Protein AF-A0A924AA25-F1 (afdb_monomer_lite)

Structure (mmCIF, N/CA/C/O backbone):
data_AF-A0A924AA25-F1
#
_entry.id   AF-A0A924AA25-F1
#
loop_
_atom_site.group_PDB
_atom_site.id
_atom_site.type_symbol
_atom_site.label_atom_id
_atom_site.label_alt_id
_atom_site.label_comp_id
_atom_site.label_asym_id
_atom_site.label_entity_id
_atom_site.label_seq_id
_atom_site.pdbx_PDB_ins_code
_atom_site.Cartn_x
_atom_site.Cartn_y
_atom_site.Cartn_z
_atom_site.occupancy
_atom_site.B_iso_or_equiv
_atom_site.auth_seq_id
_atom_site.auth_comp_id
_atom_site.auth_asym_id
_atom_site.auth_atom_id
_atom_site.pdbx_PDB_model_num
ATOM 1 N N . MET A 1 1 ? -57.890 33.062 8.633 1.00 43.72 1 MET A N 1
ATOM 2 C CA . MET A 1 1 ? -56.504 33.062 8.111 1.00 43.72 1 MET A CA 1
ATOM 3 C C . MET A 1 1 ? -55.633 33.887 9.049 1.00 43.72 1 MET A C 1
ATOM 5 O O . MET A 1 1 ? -55.825 35.091 9.117 1.00 43.72 1 MET A O 1
ATOM 9 N N . LYS A 1 2 ? -54.766 33.250 9.851 1.00 46.38 2 LYS A N 1
ATOM 10 C CA . LYS A 1 2 ? -53.837 33.951 10.757 1.00 46.38 2 LYS A CA 1
ATOM 11 C C . LYS A 1 2 ? -52.587 34.347 9.969 1.00 46.38 2 LYS A C 1
ATOM 13 O O . LYS A 1 2 ? -51.953 33.489 9.3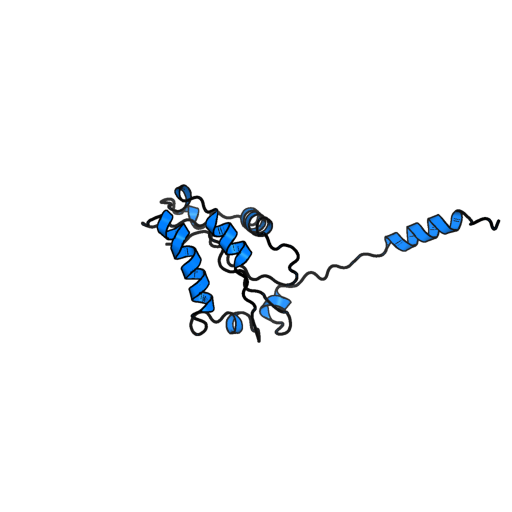63 1.00 46.38 2 LYS A O 1
ATOM 18 N N . TYR A 1 3 ? -52.267 35.637 9.966 1.00 54.69 3 TYR A N 1
ATOM 19 C CA . TYR A 1 3 ? -51.091 36.190 9.303 1.00 54.69 3 TYR A CA 1
ATOM 20 C C . TYR A 1 3 ? -49.821 35.693 10.003 1.00 54.69 3 TYR A C 1
ATOM 22 O O . TYR A 1 3 ? -49.561 36.030 11.156 1.00 54.69 3 TYR A O 1
ATOM 30 N N . ILE A 1 4 ? -49.043 34.861 9.312 1.00 56.62 4 ILE A N 1
ATOM 31 C CA . ILE A 1 4 ? -47.706 34.462 9.754 1.00 56.62 4 ILE A CA 1
ATOM 32 C C . ILE A 1 4 ? -46.793 35.672 9.542 1.00 56.62 4 ILE A C 1
ATOM 34 O O . ILE A 1 4 ? -46.628 36.157 8.422 1.00 56.62 4 ILE A O 1
ATOM 38 N N . ASN A 1 5 ? -46.250 36.200 10.636 1.00 60.31 5 ASN A N 1
ATOM 39 C CA . ASN A 1 5 ? -45.492 37.444 10.648 1.00 60.31 5 ASN A CA 1
ATOM 40 C C . ASN A 1 5 ? -44.110 37.222 9.999 1.00 60.31 5 ASN A C 1
ATOM 42 O O . ASN A 1 5 ? -43.310 36.432 10.503 1.00 60.31 5 ASN A O 1
ATOM 46 N N . LYS A 1 6 ? -43.821 37.903 8.878 1.00 57.06 6 LYS A N 1
ATOM 47 C CA . LYS A 1 6 ? -42.587 37.720 8.075 1.00 57.06 6 LYS A CA 1
ATOM 48 C C . LYS A 1 6 ? -41.291 37.944 8.873 1.00 57.06 6 LYS A C 1
ATOM 50 O O . LYS A 1 6 ? -40.266 37.360 8.535 1.00 57.06 6 LYS A O 1
ATOM 55 N N . GLY A 1 7 ? -41.341 38.720 9.961 1.00 58.34 7 GLY A N 1
ATOM 56 C CA . GLY A 1 7 ? -40.205 38.934 10.867 1.00 58.34 7 GLY A CA 1
ATOM 57 C C . GLY A 1 7 ? -39.714 37.663 11.573 1.00 58.34 7 GLY A C 1
ATOM 58 O O . GLY A 1 7 ? -38.520 37.529 11.826 1.00 58.34 7 GLY A O 1
ATOM 59 N N . ASN A 1 8 ? -40.594 36.681 11.801 1.00 59.09 8 ASN A N 1
ATOM 60 C CA . ASN A 1 8 ? -40.211 35.428 12.459 1.00 59.09 8 ASN A CA 1
ATOM 61 C C . ASN A 1 8 ? -39.362 34.526 11.549 1.00 59.09 8 ASN A C 1
ATOM 63 O O . ASN A 1 8 ? -38.596 33.710 12.049 1.00 59.09 8 ASN A O 1
ATOM 67 N N . TRP A 1 9 ? -39.456 34.678 10.225 1.00 63.28 9 TRP A N 1
ATOM 68 C CA . TRP A 1 9 ? -38.686 33.863 9.280 1.00 63.28 9 TRP A CA 1
ATOM 69 C C . TRP A 1 9 ? -37.213 34.271 9.235 1.00 63.28 9 TRP A C 1
ATOM 71 O O . TRP A 1 9 ? -36.343 33.407 9.193 1.00 63.28 9 TRP A O 1
ATOM 81 N N . LEU A 1 10 ? -36.924 35.573 9.325 1.00 61.50 10 LEU A N 1
ATOM 82 C CA . LEU A 1 10 ? -35.548 36.071 9.416 1.00 61.50 10 LEU A CA 1
ATOM 83 C C . LEU A 1 10 ? -34.876 35.615 10.718 1.00 61.50 10 LEU A C 1
ATOM 85 O O . LEU A 1 10 ? -33.724 35.191 10.689 1.00 61.50 10 LEU A O 1
ATOM 89 N N . ALA A 1 11 ? -35.612 35.609 11.833 1.00 62.88 11 ALA A N 1
ATOM 90 C CA . ALA A 1 11 ? -35.109 35.089 13.104 1.00 62.88 11 ALA A CA 1
ATOM 91 C C . ALA A 1 11 ? -34.796 33.580 13.040 1.00 62.88 11 ALA A C 1
ATOM 93 O O . ALA A 1 11 ? -33.772 33.145 13.559 1.00 62.88 11 ALA A O 1
ATOM 94 N N . ILE A 1 12 ? -35.629 32.787 12.355 1.00 65.94 12 ILE A N 1
ATOM 95 C CA . ILE A 1 12 ? -35.411 31.341 12.177 1.00 65.94 12 ILE A CA 1
ATOM 96 C C . ILE A 1 12 ? -34.192 31.054 11.282 1.00 65.94 12 ILE A C 1
ATOM 98 O O . ILE A 1 12 ? -33.415 30.152 11.588 1.00 65.94 12 ILE A O 1
ATOM 102 N N . ILE A 1 13 ? -33.980 31.834 10.216 1.00 65.31 13 ILE A N 1
ATOM 103 C CA . ILE A 1 13 ? -32.824 31.673 9.312 1.00 65.31 13 ILE A CA 1
ATOM 104 C C . ILE A 1 13 ? -31.507 32.024 10.025 1.00 65.31 13 ILE A C 1
ATOM 106 O O . ILE A 1 13 ? -30.518 31.300 9.890 1.00 65.31 13 ILE A O 1
ATOM 110 N N . VAL A 1 14 ? -31.497 33.084 10.841 1.00 65.75 14 VAL A N 1
ATOM 111 C CA . VAL A 1 14 ? -30.325 33.450 11.656 1.00 65.75 14 VAL A CA 1
ATOM 112 C C . VAL A 1 14 ? -30.037 32.382 12.718 1.00 65.75 14 VAL A C 1
ATOM 114 O O . VAL A 1 14 ? -28.878 32.031 12.923 1.00 65.75 14 VAL A O 1
ATOM 117 N N . LEU A 1 15 ? -31.069 31.796 13.335 1.00 63.72 15 LEU A N 1
ATOM 118 C CA . LEU A 1 15 ? -30.903 30.749 14.349 1.00 63.72 15 LEU A CA 1
ATOM 119 C C . LEU A 1 15 ? -30.349 29.430 13.772 1.00 63.72 15 LEU A C 1
ATOM 121 O O . LEU A 1 15 ? -29.594 28.737 14.448 1.00 63.72 15 LEU A O 1
ATOM 125 N N . PHE A 1 16 ? -30.657 29.101 12.513 1.00 61.66 16 PHE A N 1
ATOM 126 C CA . PHE A 1 16 ? -30.128 27.903 11.842 1.00 61.66 16 PHE A CA 1
ATOM 127 C C . PHE A 1 16 ? -28.674 28.035 11.361 1.00 61.66 16 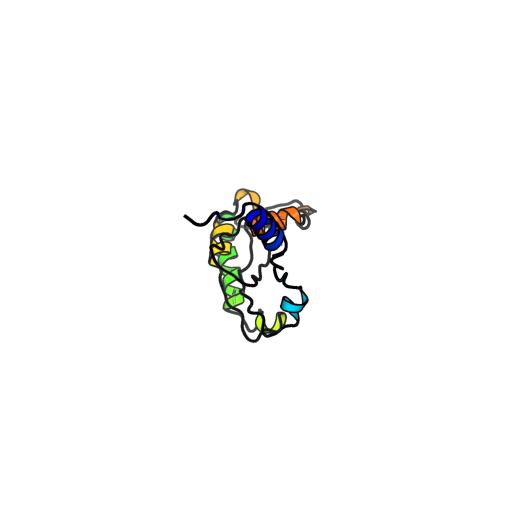PHE A C 1
ATOM 129 O O . PHE A 1 16 ? -28.031 27.025 11.085 1.00 61.66 16 PHE A O 1
ATOM 136 N N . SER A 1 17 ? -28.129 29.253 11.294 1.00 60.25 17 SER A N 1
ATOM 137 C CA . SER A 1 17 ? -26.786 29.512 10.748 1.00 60.25 17 SER A CA 1
ATOM 138 C C . SER A 1 17 ? -25.639 29.192 11.722 1.00 60.25 17 SER A C 1
ATOM 140 O O . SER A 1 17 ? -24.477 29.245 11.331 1.00 60.25 17 SER A O 1
ATOM 142 N N . PHE A 1 18 ? -25.946 28.840 12.977 1.00 56.75 18 PHE A N 1
ATOM 143 C CA . PHE A 1 18 ? -24.952 28.568 14.027 1.00 56.75 18 PHE A CA 1
ATOM 144 C C . PHE A 1 18 ? -24.771 27.087 14.371 1.00 56.75 18 PHE A C 1
ATOM 146 O O . PHE A 1 18 ? -24.026 26.760 15.296 1.00 56.75 18 PHE A O 1
ATOM 153 N N . ILE A 1 19 ? -25.402 26.169 13.633 1.00 62.59 19 ILE A N 1
ATOM 154 C CA . ILE A 1 19 ? -25.149 24.735 13.809 1.00 62.59 19 ILE A CA 1
ATOM 155 C C . ILE A 1 19 ? -23.871 24.381 13.042 1.00 62.59 19 ILE A C 1
ATOM 157 O O . ILE A 1 19 ? -23.895 23.772 11.974 1.00 62.59 19 ILE A O 1
ATOM 161 N N . SER A 1 20 ? -22.730 24.792 13.592 1.00 57.28 20 SER A N 1
ATOM 162 C CA . SER A 1 20 ? -21.436 24.250 13.199 1.00 57.28 20 SER A CA 1
ATOM 163 C C . SER A 1 20 ? -21.409 22.791 13.636 1.00 57.28 20 SER A C 1
ATOM 165 O O . SER A 1 20 ? -21.258 22.485 14.817 1.00 57.28 20 SER A O 1
ATOM 167 N N . ILE A 1 21 ? -21.608 21.878 12.687 1.00 61.25 21 ILE A N 1
ATOM 168 C CA . ILE A 1 21 ? -21.397 20.451 12.915 1.00 61.25 21 ILE A CA 1
ATOM 169 C C . ILE A 1 21 ? -19.890 20.275 13.089 1.00 61.25 21 ILE A C 1
ATOM 171 O O . ILE A 1 21 ? -19.142 20.190 12.116 1.00 61.25 21 ILE A O 1
ATOM 175 N N . SER A 1 22 ? -19.437 20.273 14.339 1.00 50.47 22 SER A N 1
ATOM 176 C CA . SER A 1 22 ? -18.074 19.909 14.697 1.00 50.47 22 SER A CA 1
ATOM 177 C C . SER A 1 22 ? -17.858 18.453 14.293 1.00 50.47 22 SER A C 1
ATOM 179 O O . SER A 1 22 ? -18.273 17.529 14.991 1.00 50.47 22 SER A O 1
ATOM 181 N N . GLY A 1 23 ? -17.254 18.232 13.127 1.00 54.56 23 GLY A N 1
ATOM 182 C CA . GLY A 1 23 ? -16.749 16.918 12.762 1.00 54.56 23 GLY A CA 1
ATOM 183 C C . GLY A 1 23 ? -15.636 16.548 13.736 1.00 54.56 23 GLY A C 1
ATOM 184 O O . GLY A 1 23 ? -14.652 17.276 13.847 1.00 54.56 23 GLY A O 1
ATOM 185 N N . TYR A 1 24 ? -15.791 15.441 14.459 1.00 59.47 24 TYR A N 1
ATOM 186 C CA . TYR A 1 24 ? -14.718 14.889 15.281 1.00 59.47 24 TYR A CA 1
ATOM 187 C C . TYR A 1 24 ? -13.587 14.432 14.354 1.00 59.47 24 TYR A C 1
ATOM 189 O O . TYR A 1 24 ? -13.642 13.345 13.779 1.00 59.47 24 TYR A O 1
ATOM 197 N N . SER A 1 25 ? -12.578 15.284 14.166 1.00 60.25 25 SER A N 1
ATOM 198 C CA . SER A 1 25 ? -11.322 14.870 13.548 1.00 60.25 25 SER A CA 1
ATOM 199 C C . SER A 1 25 ? -10.635 13.910 14.509 1.00 60.25 25 SER A C 1
ATOM 201 O O . SER A 1 25 ? -10.352 14.273 15.648 1.00 60.25 25 SER A O 1
ATOM 203 N N . GLN A 1 26 ? -10.378 12.686 14.061 1.00 65.00 26 GLN A N 1
ATOM 204 C CA . GLN A 1 26 ? -9.589 11.731 14.831 1.00 65.00 26 GLN A CA 1
ATOM 205 C C . GLN A 1 26 ? -8.153 12.238 14.927 1.00 65.00 26 GLN A C 1
ATOM 207 O O . GLN A 1 26 ? -7.592 12.744 13.952 1.00 65.00 26 GLN A O 1
ATOM 212 N N . THR A 1 27 ? -7.562 12.117 16.107 1.00 76.50 27 THR A N 1
ATOM 213 C CA . THR A 1 27 ? -6.156 12.444 16.325 1.00 76.50 27 THR A CA 1
ATOM 214 C C . THR A 1 27 ? -5.294 11.202 16.120 1.00 76.50 27 THR A C 1
ATOM 216 O O . THR A 1 27 ? -5.758 10.074 16.281 1.00 76.50 27 THR A O 1
ATOM 219 N N . LEU A 1 28 ? -4.003 11.381 15.827 1.00 73.69 28 LEU A N 1
ATOM 220 C CA . LEU A 1 28 ? -3.051 10.259 15.818 1.00 73.69 28 LEU A CA 1
ATOM 221 C C . LEU A 1 28 ? -3.038 9.518 17.166 1.00 73.69 28 LEU A C 1
ATOM 223 O O . LEU A 1 28 ? -2.861 8.303 17.210 1.00 73.69 28 LEU A O 1
ATOM 227 N N . ASN A 1 29 ? -3.300 10.229 18.265 1.00 73.88 29 ASN A N 1
ATOM 228 C CA . ASN A 1 29 ? -3.411 9.631 19.590 1.00 73.88 29 ASN A CA 1
ATOM 229 C C . ASN A 1 29 ? -4.582 8.633 19.683 1.00 73.88 29 ASN A C 1
ATOM 231 O O . ASN A 1 29 ? -4.458 7.596 20.331 1.00 73.88 29 ASN A O 1
ATOM 235 N N . ASP A 1 30 ? -5.687 8.884 18.976 1.00 70.69 30 ASP A N 1
ATOM 236 C CA . ASP A 1 30 ? -6.821 7.954 18.904 1.00 70.69 30 ASP A CA 1
ATOM 237 C C . ASP A 1 30 ? -6.484 6.674 18.125 1.00 70.69 30 ASP A C 1
ATOM 239 O O . ASP A 1 30 ? -7.105 5.635 18.345 1.00 70.69 30 ASP A O 1
ATOM 243 N N . VAL A 1 31 ? -5.480 6.731 17.246 1.00 76.56 31 VAL A N 1
ATOM 244 C CA . VAL A 1 31 ? -4.994 5.584 16.468 1.00 76.56 31 VAL A CA 1
ATOM 245 C C . VAL A 1 31 ? -3.973 4.766 17.263 1.00 76.56 31 VAL A C 1
ATOM 247 O O . VAL A 1 31 ? -4.062 3.542 17.260 1.00 76.56 31 VAL A O 1
ATOM 250 N N . PHE A 1 32 ? -3.047 5.401 17.987 1.00 76.06 32 PHE A N 1
ATOM 251 C CA . PHE A 1 32 ? -1.931 4.706 18.656 1.00 76.06 32 PHE A CA 1
ATOM 252 C C . PHE A 1 32 ? -2.121 4.443 20.158 1.00 76.06 32 PHE A C 1
ATOM 254 O O . PHE A 1 32 ? -1.530 3.502 20.688 1.00 76.06 32 PHE A O 1
ATOM 261 N N . SER A 1 33 ? -2.952 5.228 20.847 1.00 72.81 33 SER A N 1
ATOM 262 C CA . SER A 1 33 ? -3.055 5.190 22.317 1.00 72.81 33 SER A CA 1
ATOM 263 C C . SER A 1 33 ? -4.435 4.778 22.823 1.00 72.81 33 SER A C 1
ATOM 265 O O . SER A 1 33 ? -4.563 4.294 23.945 1.00 72.81 33 SER A O 1
ATOM 267 N N . ASN A 1 34 ? -5.483 4.949 22.014 1.00 76.19 34 ASN A N 1
ATOM 268 C CA . ASN A 1 34 ? -6.840 4.568 22.394 1.00 76.19 34 ASN A CA 1
ATOM 269 C C . ASN A 1 34 ? -7.145 3.130 21.947 1.00 76.19 34 ASN A C 1
ATOM 271 O O . ASN A 1 34 ? -7.233 2.851 20.753 1.00 76.19 34 ASN A O 1
ATOM 275 N N . THR A 1 35 ? -7.317 2.207 22.892 1.00 74.50 35 THR A N 1
ATOM 276 C CA . THR A 1 35 ? -7.638 0.798 22.600 1.00 74.50 35 THR A CA 1
ATOM 277 C C . THR A 1 35 ? -9.079 0.600 22.115 1.00 74.50 35 THR A C 1
ATOM 279 O O . THR A 1 35 ? -9.375 -0.419 21.495 1.00 74.50 35 THR A O 1
ATOM 282 N N . GLY A 1 36 ? -9.969 1.563 22.384 1.00 76.38 36 GLY A N 1
ATOM 283 C CA . GLY A 1 36 ? -11.399 1.496 22.085 1.00 76.38 36 GLY A CA 1
ATOM 284 C C . GLY A 1 36 ? -11.791 1.989 20.692 1.00 76.38 36 GLY A C 1
ATOM 285 O O . GLY A 1 36 ? -12.902 1.700 20.257 1.00 76.38 36 GLY A O 1
ATOM 286 N N . THR A 1 37 ? -10.912 2.706 19.981 1.00 82.50 37 THR A N 1
ATOM 287 C CA . THR A 1 37 ? -11.167 3.150 18.601 1.00 82.50 37 THR A CA 1
ATOM 288 C C . THR A 1 37 ? -10.966 1.980 17.631 1.00 82.50 37 THR A C 1
ATOM 290 O O . THR A 1 37 ? -9.828 1.527 17.475 1.00 82.50 37 THR A O 1
ATOM 293 N N . PRO A 1 38 ? -12.016 1.489 16.941 1.00 85.06 38 PRO A N 1
ATOM 294 C CA . PRO A 1 38 ? -11.866 0.387 15.999 1.00 85.06 38 PRO A CA 1
ATOM 295 C C . PRO A 1 38 ? -11.043 0.810 14.780 1.00 85.06 38 PRO A C 1
ATOM 297 O O . PRO A 1 38 ? -11.325 1.837 14.156 1.00 85.06 38 PRO A O 1
ATOM 300 N N . ILE A 1 39 ? -10.059 -0.012 14.415 1.00 90.44 39 ILE A N 1
ATOM 301 C CA . ILE A 1 39 ? -9.254 0.157 13.202 1.00 90.44 39 ILE A CA 1
ATOM 302 C C . ILE A 1 39 ? -9.562 -0.986 12.238 1.00 90.44 39 ILE A C 1
ATOM 304 O O . ILE A 1 39 ? -9.605 -2.155 12.628 1.00 90.44 39 ILE A O 1
ATOM 308 N N . SER A 1 40 ? -9.746 -0.640 10.964 1.00 92.69 40 SER A N 1
ATOM 309 C CA . SER A 1 40 ? -9.796 -1.604 9.863 1.00 92.69 40 SER A CA 1
ATOM 310 C C . SER A 1 40 ? -8.510 -1.525 9.051 1.00 92.69 40 SER A C 1
ATOM 312 O O . SER A 1 40 ? -8.207 -0.492 8.456 1.00 92.69 40 SER A O 1
ATOM 314 N N . TYR A 1 41 ? -7.745 -2.610 9.019 1.00 94.06 41 TYR A N 1
ATOM 315 C CA . TYR A 1 41 ? -6.589 -2.743 8.151 1.00 94.06 41 TYR A CA 1
ATOM 316 C C . TYR A 1 41 ? -7.035 -2.968 6.704 1.00 94.06 41 TYR A C 1
ATOM 318 O O . TYR A 1 41 ? -7.666 -3.974 6.375 1.00 94.06 41 TYR A O 1
ATOM 326 N N . LEU A 1 42 ? -6.699 -2.007 5.848 1.00 96.00 42 LEU A N 1
ATOM 327 C CA . LEU A 1 42 ? -7.069 -1.972 4.437 1.00 96.00 42 LEU A CA 1
ATOM 328 C C . LEU A 1 42 ? -6.070 -2.713 3.544 1.00 96.00 42 LEU A C 1
ATOM 330 O O . LEU A 1 42 ? -6.403 -3.058 2.414 1.00 96.00 42 LEU A O 1
ATOM 334 N N . GLY A 1 43 ? -4.853 -2.959 4.036 1.00 95.75 43 GLY A N 1
ATOM 335 C CA . GLY A 1 43 ? -3.790 -3.631 3.294 1.00 95.75 43 GLY A CA 1
ATOM 336 C C . GLY A 1 43 ? -2.618 -2.724 2.922 1.00 95.75 43 GLY A C 1
ATOM 337 O O . GLY A 1 43 ? -2.417 -1.637 3.470 1.00 95.75 43 GLY A O 1
ATOM 338 N N . ILE A 1 44 ? -1.836 -3.223 1.976 1.00 97.06 44 ILE A N 1
ATOM 339 C CA . ILE A 1 44 ? -0.678 -2.596 1.361 1.00 97.06 44 ILE A CA 1
ATOM 340 C C . ILE A 1 44 ? -1.024 -2.235 -0.085 1.00 97.06 44 ILE A C 1
ATOM 342 O O . ILE A 1 44 ? -1.359 -3.104 -0.901 1.00 97.06 44 ILE A O 1
ATOM 346 N N . GLU A 1 45 ? -0.954 -0.942 -0.371 1.00 97.31 45 GLU A N 1
ATOM 347 C CA . GLU A 1 45 ? -1.213 -0.320 -1.662 1.00 97.31 45 GLU A CA 1
ATOM 348 C C . GLU A 1 45 ? 0.081 -0.274 -2.477 1.00 97.31 45 GLU A C 1
ATOM 350 O O . GLU A 1 45 ? 1.062 0.353 -2.072 1.00 97.31 45 GLU A O 1
ATOM 355 N N . PHE A 1 46 ? 0.059 -0.956 -3.617 1.00 97.88 46 PHE A N 1
ATOM 356 C CA . PHE A 1 46 ? 1.185 -1.127 -4.521 1.00 97.88 46 PHE A CA 1
ATOM 357 C C . PHE A 1 46 ? 0.936 -0.554 -5.921 1.00 97.88 46 PHE A C 1
ATOM 359 O O . PHE A 1 46 ? 1.802 -0.677 -6.787 1.00 97.88 46 PHE A O 1
ATOM 366 N N . SER A 1 47 ? -0.224 0.062 -6.198 1.00 96.81 47 SER A N 1
ATOM 367 C CA . SER A 1 47 ? -0.610 0.463 -7.565 1.00 96.81 47 SER A CA 1
ATOM 368 C C . SER A 1 47 ? 0.402 1.364 -8.274 1.00 96.81 47 SER A C 1
ATOM 370 O O . SER A 1 47 ? 0.414 1.448 -9.505 1.00 96.81 47 SER A O 1
ATOM 372 N N . LYS A 1 48 ? 1.242 2.048 -7.497 1.00 97.31 48 LYS A N 1
ATOM 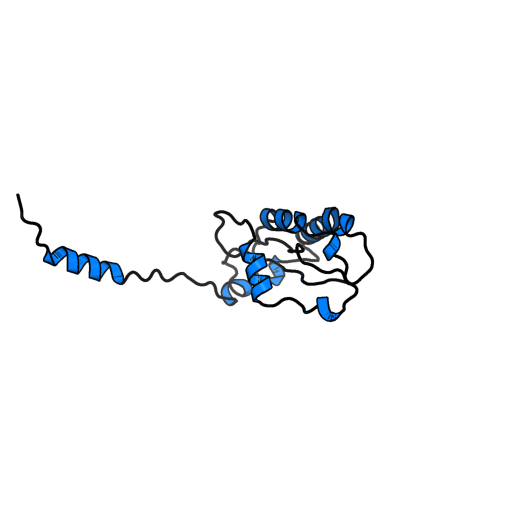373 C CA . LYS A 1 48 ? 2.292 2.945 -7.970 1.00 97.31 48 LYS A CA 1
ATOM 374 C C . LYS A 1 48 ? 3.694 2.534 -7.501 1.00 97.31 48 LYS A C 1
ATOM 376 O O . LYS A 1 48 ? 4.635 3.285 -7.730 1.00 97.31 48 LYS A O 1
ATOM 381 N N . THR A 1 49 ? 3.872 1.384 -6.860 1.00 97.56 49 THR A N 1
ATOM 382 C CA . THR A 1 49 ? 5.185 0.961 -6.351 1.00 97.56 49 THR A CA 1
ATOM 383 C C . THR A 1 49 ? 6.208 0.777 -7.471 1.00 97.56 49 THR A C 1
ATOM 385 O O . THR A 1 49 ? 5.885 0.252 -8.536 1.00 97.56 49 THR A O 1
ATOM 388 N N . LYS A 1 50 ? 7.458 1.161 -7.199 1.00 97.75 50 LYS A N 1
ATOM 389 C CA . LYS A 1 50 ? 8.625 0.832 -8.025 1.00 97.75 50 LYS A CA 1
ATOM 390 C C . LYS A 1 50 ? 9.428 -0.318 -7.411 1.00 97.75 50 LYS A C 1
ATOM 392 O O . LYS A 1 50 ? 9.686 -0.318 -6.215 1.00 97.75 50 LYS A O 1
ATOM 397 N N . LEU A 1 51 ? 9.846 -1.286 -8.213 1.00 97.12 51 LEU A N 1
ATOM 398 C CA . LEU A 1 51 ? 10.840 -2.289 -7.845 1.00 97.12 51 LEU A CA 1
ATOM 399 C C . LEU A 1 51 ? 12.176 -1.882 -8.463 1.00 97.12 51 LEU A C 1
ATOM 401 O O . LEU A 1 51 ? 12.296 -1.809 -9.686 1.00 97.12 51 LEU A O 1
ATOM 405 N N . LEU A 1 52 ? 13.165 -1.623 -7.612 1.00 95.88 52 LEU A N 1
ATOM 406 C CA . LEU A 1 52 ? 14.530 -1.299 -8.017 1.00 95.88 52 LEU A CA 1
ATOM 407 C C . LEU A 1 52 ? 15.420 -2.541 -7.975 1.00 95.88 52 LEU A C 1
ATOM 409 O O . LEU A 1 52 ? 16.454 -2.559 -7.308 1.00 95.88 52 LEU A O 1
ATOM 413 N N . ASP A 1 53 ? 14.974 -3.572 -8.679 1.00 91.62 53 ASP A N 1
ATOM 414 C CA . ASP A 1 53 ? 15.670 -4.837 -8.874 1.00 91.62 53 ASP A CA 1
ATOM 415 C C . ASP A 1 53 ? 15.120 -5.509 -10.146 1.00 91.62 53 ASP A C 1
ATOM 417 O O . ASP A 1 53 ? 14.283 -4.969 -10.877 1.00 91.62 53 ASP A O 1
ATOM 421 N N . THR A 1 54 ? 15.609 -6.704 -10.422 1.00 90.12 54 THR A N 1
ATOM 422 C CA . THR A 1 54 ? 15.113 -7.621 -11.429 1.00 90.12 54 THR A CA 1
ATOM 423 C C . THR A 1 54 ? 13.839 -8.313 -10.950 1.00 90.12 54 THR A C 1
ATOM 425 O O . THR A 1 54 ? 13.672 -8.659 -9.783 1.00 90.12 54 THR A O 1
ATOM 428 N N . GLY A 1 55 ? 12.909 -8.541 -11.870 1.00 92.69 55 GLY A N 1
ATOM 429 C CA . GLY A 1 55 ? 11.672 -9.241 -11.563 1.00 92.69 55 GLY A CA 1
ATOM 430 C C . GLY A 1 55 ? 10.781 -9.360 -12.786 1.00 92.69 55 GLY A C 1
ATOM 431 O O . GLY A 1 55 ? 11.007 -8.698 -13.797 1.00 92.69 55 GLY A O 1
ATOM 432 N N . ASN A 1 56 ? 9.762 -10.210 -12.693 1.00 96.88 56 ASN A N 1
ATOM 433 C CA . ASN A 1 56 ? 8.709 -10.289 -13.698 1.00 96.88 56 ASN A CA 1
ATOM 434 C C . ASN A 1 56 ? 7.548 -9.366 -13.269 1.00 96.88 56 ASN A C 1
ATOM 436 O O . ASN A 1 56 ? 6.864 -9.696 -12.296 1.00 96.88 56 ASN A O 1
ATOM 440 N N . PRO A 1 57 ? 7.302 -8.234 -13.960 1.00 96.38 57 PRO A N 1
ATOM 441 C CA . PRO A 1 57 ? 6.262 -7.274 -13.578 1.00 96.38 57 PRO A CA 1
ATOM 442 C C . PRO A 1 57 ? 4.859 -7.876 -13.513 1.00 96.38 57 PRO A C 1
ATOM 444 O O . PRO A 1 57 ? 4.073 -7.517 -12.633 1.00 96.38 57 PRO A O 1
ATOM 447 N N . ASP A 1 58 ? 4.548 -8.812 -14.411 1.00 97.62 58 ASP A N 1
ATOM 448 C CA . ASP A 1 58 ? 3.258 -9.493 -14.435 1.00 97.62 58 ASP A CA 1
ATOM 449 C C . ASP A 1 58 ? 3.081 -10.392 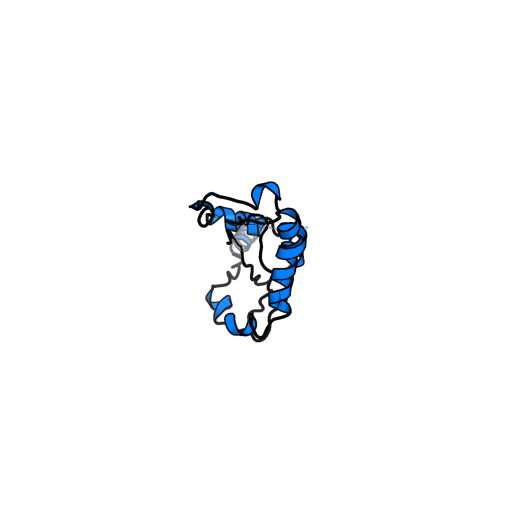-13.215 1.00 97.62 58 ASP A C 1
ATOM 451 O O . ASP A 1 58 ? 2.028 -10.378 -12.582 1.00 97.62 58 ASP A O 1
ATOM 455 N N . ASP A 1 59 ? 4.115 -11.143 -12.840 1.00 97.25 59 ASP A N 1
ATOM 456 C CA . ASP A 1 59 ? 4.083 -11.983 -11.641 1.00 97.25 59 ASP A CA 1
ATOM 457 C C . ASP A 1 59 ? 3.999 -11.138 -10.358 1.00 97.25 59 ASP A C 1
ATOM 459 O O . ASP A 1 59 ? 3.228 -11.440 -9.440 1.00 97.25 59 ASP A O 1
ATOM 463 N N . ILE A 1 60 ? 4.730 -10.019 -10.322 1.00 96.50 60 ILE A N 1
ATOM 464 C CA . ILE A 1 60 ? 4.689 -9.062 -9.214 1.00 96.50 60 ILE A CA 1
ATOM 465 C C . ILE A 1 60 ? 3.265 -8.542 -9.009 1.00 96.50 60 ILE A C 1
ATOM 467 O O . ILE A 1 60 ? 2.708 -8.655 -7.911 1.00 96.50 60 ILE A O 1
ATOM 471 N N . LYS A 1 61 ? 2.654 -8.031 -10.082 1.00 96.44 61 LYS A N 1
ATOM 472 C CA . LYS A 1 61 ? 1.300 -7.482 -10.056 1.00 96.44 61 LYS A CA 1
ATOM 473 C C . LYS A 1 61 ? 0.251 -8.541 -9.721 1.00 96.44 61 LYS A C 1
ATOM 475 O O . LYS A 1 61 ? -0.589 -8.319 -8.850 1.00 96.44 61 LYS A O 1
ATOM 480 N N . ASN A 1 62 ? 0.270 -9.666 -10.434 1.00 96.12 62 ASN A N 1
ATOM 481 C CA . ASN A 1 62 ? -0.843 -10.616 -10.439 1.00 96.12 62 ASN A CA 1
ATOM 482 C C . ASN A 1 62 ? -0.771 -11.633 -9.291 1.00 96.12 62 ASN A C 1
ATOM 484 O O . ASN A 1 62 ? -1.796 -12.215 -8.939 1.00 96.12 62 ASN A O 1
ATOM 488 N N . ARG A 1 63 ? 0.406 -11.839 -8.684 1.00 95.50 63 ARG A N 1
ATOM 489 C CA . ARG A 1 63 ? 0.599 -12.825 -7.610 1.00 95.50 63 ARG A CA 1
ATOM 490 C C . ARG A 1 63 ? 1.216 -12.230 -6.351 1.00 95.50 63 ARG A C 1
ATOM 492 O O . ARG A 1 63 ? 0.672 -12.441 -5.262 1.00 95.50 63 ARG A O 1
ATOM 499 N N . LEU A 1 64 ? 2.345 -11.526 -6.460 1.00 95.12 64 LEU A N 1
ATOM 500 C CA . LEU A 1 64 ? 3.108 -11.111 -5.275 1.00 95.12 64 LEU A CA 1
ATOM 501 C C . LEU A 1 64 ? 2.376 -10.052 -4.447 1.00 95.12 64 LEU A C 1
ATOM 503 O O . LEU A 1 64 ? 2.247 -10.239 -3.240 1.00 95.12 64 LEU A O 1
ATOM 507 N N . TYR A 1 65 ? 1.818 -9.003 -5.059 1.00 95.31 65 TYR A N 1
ATOM 508 C CA . TYR A 1 65 ? 1.086 -7.960 -4.319 1.00 95.31 65 TYR A CA 1
ATOM 509 C C . TYR A 1 65 ? -0.077 -8.509 -3.481 1.00 95.31 65 TYR A C 1
ATOM 511 O O . TYR A 1 65 ? -0.288 -8.087 -2.340 1.00 95.31 65 TYR A O 1
ATOM 519 N N . ALA A 1 66 ? -0.825 -9.477 -4.017 1.00 93.25 66 ALA A N 1
ATOM 520 C CA . ALA A 1 66 ? -1.888 -10.148 -3.274 1.00 93.25 66 ALA A CA 1
ATOM 521 C C . ALA A 1 66 ? -1.315 -11.038 -2.160 1.00 93.25 66 ALA A C 1
ATOM 523 O O . ALA A 1 66 ? -1.792 -10.999 -1.026 1.00 93.25 66 ALA A O 1
ATOM 524 N N . SER A 1 67 ? -0.258 -11.794 -2.464 1.00 93.31 67 SER A N 1
ATOM 525 C CA . SER A 1 67 ? 0.377 -12.716 -1.517 1.00 93.31 67 SER A CA 1
ATOM 526 C C . SER A 1 67 ? 0.964 -11.988 -0.304 1.00 93.31 67 SER A C 1
ATOM 528 O O . SER A 1 67 ? 0.778 -12.447 0.819 1.00 93.31 67 SER A O 1
ATOM 530 N N . ILE A 1 68 ? 1.600 -10.827 -0.493 1.00 93.00 68 ILE A N 1
ATOM 531 C CA . ILE A 1 68 ? 2.163 -10.031 0.611 1.00 93.00 68 ILE A CA 1
ATOM 532 C C . ILE A 1 68 ? 1.057 -9.555 1.563 1.00 93.00 68 ILE A C 1
ATOM 534 O O . ILE A 1 68 ? 1.196 -9.689 2.776 1.00 93.00 68 ILE A O 1
ATOM 538 N N . ASN A 1 69 ? -0.071 -9.070 1.037 1.00 91.12 69 ASN A N 1
ATOM 539 C CA . ASN A 1 69 ? -1.221 -8.700 1.868 1.00 91.12 69 ASN A CA 1
ATOM 540 C C . ASN A 1 69 ? -1.746 -9.884 2.697 1.00 91.12 69 ASN A C 1
ATOM 542 O O . ASN A 1 69 ? -2.055 -9.733 3.878 1.00 91.12 69 ASN A O 1
ATOM 546 N N . GLN A 1 70 ? -1.780 -11.081 2.106 1.00 90.00 70 GLN A N 1
ATOM 547 C CA . GLN A 1 70 ? -2.194 -12.298 2.806 1.00 90.00 70 GLN A CA 1
ATOM 548 C C . GLN A 1 70 ? -1.206 -12.723 3.902 1.00 90.00 70 GLN A C 1
ATOM 550 O O . GLN A 1 70 ? -1.629 -13.270 4.919 1.00 90.00 70 GLN A O 1
ATOM 555 N N . LEU A 1 71 ? 0.096 -12.452 3.753 1.00 90.75 71 LEU A N 1
ATOM 556 C CA . LEU A 1 71 ? 1.085 -12.760 4.795 1.00 90.75 71 LEU A CA 1
ATOM 557 C C . LEU A 1 71 ? 0.824 -11.990 6.093 1.00 90.75 71 LEU A C 1
ATOM 559 O O . LEU A 1 71 ? 1.022 -12.554 7.167 1.00 90.75 71 LEU A O 1
ATOM 563 N N . ILE A 1 72 ? 0.342 -10.746 6.012 1.00 86.38 72 ILE A N 1
ATOM 564 C CA . ILE A 1 72 ? 0.022 -9.942 7.200 1.00 86.38 72 ILE A CA 1
ATOM 565 C C . ILE A 1 72 ? -1.120 -10.575 8.007 1.00 86.38 72 ILE A C 1
ATOM 567 O O . ILE A 1 72 ? -1.065 -10.605 9.233 1.00 86.38 72 ILE A O 1
ATOM 571 N N . VAL A 1 73 ? -2.124 -11.145 7.334 1.00 83.88 73 VAL A N 1
ATOM 572 C CA . VAL A 1 73 ? -3.244 -11.836 8.003 1.00 83.88 73 VAL A CA 1
ATOM 573 C C . VAL A 1 73 ? -2.842 -13.206 8.520 1.00 83.88 73 VAL A C 1
ATOM 575 O O . VAL A 1 73 ? -3.184 -13.575 9.639 1.00 83.88 73 VAL A O 1
ATOM 578 N N . ASN A 1 74 ? -2.109 -13.964 7.707 1.00 85.69 74 ASN A N 1
ATOM 579 C CA . ASN A 1 74 ? -1.802 -15.365 7.987 1.00 85.69 74 ASN A CA 1
ATOM 580 C C . ASN A 1 74 ? -0.583 -15.539 8.903 1.00 85.69 74 ASN A C 1
ATOM 582 O O . ASN A 1 74 ? -0.350 -16.627 9.431 1.00 85.69 74 ASN A O 1
ATOM 586 N N . GLY A 1 75 ? 0.204 -14.481 9.107 1.00 83.94 75 GLY A N 1
ATOM 587 C CA . GLY A 1 75 ? 1.398 -14.480 9.944 1.00 83.94 75 GLY A CA 1
ATOM 588 C C . GLY A 1 75 ? 1.302 -13.578 11.175 1.00 83.94 75 GLY A C 1
ATOM 589 O O . GLY A 1 75 ? 2.267 -12.856 11.421 1.00 83.94 75 GLY A O 1
ATOM 590 N N . PRO A 1 76 ? 0.232 -13.616 11.996 1.00 76.94 76 PRO A N 1
ATOM 591 C CA . PRO A 1 76 ? 0.038 -12.654 13.086 1.00 76.94 76 PRO A CA 1
ATOM 592 C C . PRO A 1 76 ? 1.158 -12.702 14.137 1.00 76.94 76 PRO A C 1
ATOM 594 O O . PRO A 1 76 ? 1.475 -11.690 14.742 1.00 76.94 76 PRO A O 1
ATOM 597 N N . LYS A 1 77 ? 1.844 -13.845 14.298 1.00 79.50 77 LYS A N 1
ATOM 598 C CA . LYS A 1 77 ? 3.027 -13.956 15.174 1.00 79.50 77 LYS A CA 1
ATOM 599 C C . LYS A 1 77 ? 4.225 -13.118 14.707 1.00 79.50 77 LYS A C 1
ATOM 601 O O . LYS A 1 77 ? 5.070 -12.773 15.522 1.00 79.50 77 LYS A O 1
ATOM 606 N N . LYS A 1 78 ? 4.340 -12.864 13.400 1.00 84.06 78 LYS A N 1
ATOM 607 C CA . LYS A 1 78 ? 5.434 -12.088 12.789 1.00 84.06 78 LYS A CA 1
ATOM 608 C C . LYS A 1 78 ? 4.996 -10.674 12.403 1.00 84.06 78 LYS A C 1
ATOM 610 O O . LYS A 1 78 ? 5.822 -9.772 12.395 1.00 84.06 78 LYS A O 1
ATOM 615 N N . TYR A 1 79 ? 3.713 -10.496 12.100 1.00 83.50 79 TYR A N 1
ATOM 616 C CA . TYR A 1 79 ? 3.115 -9.264 11.586 1.00 83.50 79 TYR A CA 1
ATOM 617 C C . TYR A 1 79 ? 1.939 -8.821 12.472 1.00 83.50 79 TYR A C 1
ATOM 619 O O . TYR A 1 79 ? 0.832 -8.575 11.995 1.00 83.50 79 TYR A O 1
ATOM 627 N N . GLY A 1 80 ? 2.171 -8.783 13.785 1.00 87.12 80 GLY A N 1
ATOM 628 C CA . GLY A 1 80 ? 1.160 -8.485 14.800 1.00 87.12 80 GLY A CA 1
ATOM 629 C C . GLY A 1 80 ? 0.707 -7.026 14.778 1.00 87.12 80 GLY A C 1
ATOM 630 O O . GLY A 1 80 ? 1.260 -6.178 15.477 1.00 87.12 80 GLY A O 1
ATOM 631 N N . LEU A 1 81 ? -0.300 -6.713 13.955 1.00 89.06 81 LEU A N 1
ATOM 632 C CA . LEU A 1 81 ? -0.868 -5.363 13.878 1.00 89.06 81 LEU A CA 1
ATOM 633 C C . LEU A 1 81 ? -1.566 -4.957 15.184 1.00 89.06 81 LEU A C 1
ATOM 635 O O . LEU A 1 81 ? -1.538 -3.787 15.555 1.00 89.06 81 LEU A O 1
ATOM 639 N N . LYS A 1 82 ? -2.186 -5.909 15.890 1.00 88.88 82 LYS A N 1
ATOM 640 C CA . LYS A 1 82 ? -2.894 -5.637 17.150 1.00 88.88 82 LYS A CA 1
ATOM 641 C C . LYS A 1 82 ? -1.931 -5.099 18.199 1.00 88.88 82 LYS A C 1
ATOM 643 O O . LYS A 1 82 ? -2.192 -4.073 18.822 1.00 88.88 82 LYS A O 1
ATOM 648 N N . GLU A 1 83 ? -0.790 -5.762 18.329 1.00 88.00 83 GLU A N 1
ATOM 649 C CA . GLU A 1 83 ? 0.286 -5.395 19.233 1.00 88.00 83 GLU A CA 1
ATOM 650 C C . GLU A 1 83 ? 0.924 -4.073 18.798 1.00 88.00 83 GLU A C 1
ATOM 652 O O . GLU A 1 83 ? 1.069 -3.177 19.622 1.00 88.00 83 GLU A O 1
ATOM 657 N N . ALA A 1 84 ? 1.221 -3.903 17.505 1.00 88.19 84 ALA A N 1
ATOM 658 C CA . ALA A 1 84 ? 1.863 -2.693 16.986 1.00 88.19 84 ALA A CA 1
ATOM 659 C C . ALA A 1 84 ? 1.029 -1.412 17.176 1.00 88.19 84 ALA A C 1
ATOM 661 O O . ALA A 1 84 ? 1.590 -0.335 17.364 1.00 88.19 84 ALA A O 1
ATOM 662 N N . PHE A 1 85 ? -0.302 -1.517 17.127 1.00 88.00 85 PHE A N 1
ATOM 663 C CA . PHE A 1 85 ? -1.218 -0.375 17.259 1.00 88.00 85 PHE A CA 1
ATOM 664 C C . PHE A 1 85 ? -1.949 -0.330 18.610 1.00 88.00 85 PHE A C 1
ATOM 666 O O . PHE A 1 85 ? -2.875 0.471 18.784 1.00 88.00 85 PHE A O 1
ATOM 673 N N . HIS A 1 86 ? -1.558 -1.187 19.560 1.00 87.94 86 HIS A N 1
ATOM 674 C CA . HIS A 1 86 ? -2.191 -1.328 20.874 1.00 87.94 86 HIS A CA 1
ATOM 675 C C . HIS A 1 86 ? -3.723 -1.453 20.771 1.00 87.94 86 HIS A C 1
ATOM 677 O O . HIS A 1 86 ? -4.479 -0.664 21.343 1.00 87.94 86 HIS A O 1
ATOM 683 N N . LYS A 1 87 ? -4.201 -2.418 19.983 1.00 86.75 87 LYS A N 1
ATOM 684 C CA . LYS A 1 87 ? -5.629 -2.698 19.792 1.00 86.75 87 LYS A CA 1
ATOM 685 C C . LYS A 1 87 ? -5.977 -4.089 20.297 1.00 86.75 87 LYS A C 1
ATOM 687 O O . LYS A 1 87 ? -5.208 -5.030 20.131 1.00 86.75 87 LYS A O 1
ATOM 692 N N . SER A 1 88 ? -7.165 -4.221 20.884 1.00 87.44 88 SER A N 1
ATOM 693 C CA . SER A 1 88 ? -7.725 -5.528 21.249 1.00 87.44 88 SER A CA 1
ATOM 694 C C . SER A 1 88 ? -8.085 -6.348 20.008 1.00 87.44 88 SER A C 1
ATOM 696 O O . SER A 1 88 ? -7.911 -7.569 19.981 1.00 87.44 88 SER A O 1
ATOM 698 N N . ASP A 1 89 ? -8.548 -5.673 18.956 1.00 88.12 89 ASP A N 1
ATOM 699 C CA . ASP A 1 89 ? -8.861 -6.281 17.673 1.00 88.12 89 ASP A CA 1
ATOM 700 C C . ASP A 1 89 ? -8.621 -5.324 16.501 1.00 88.12 89 ASP A C 1
ATOM 702 O O . ASP A 1 89 ? -8.637 -4.102 16.661 1.00 88.12 89 ASP A O 1
ATOM 706 N N . ILE A 1 90 ? -8.390 -5.898 15.321 1.00 89.62 90 ILE A N 1
ATOM 707 C CA . ILE A 1 90 ? -8.235 -5.174 14.058 1.00 89.62 90 ILE A CA 1
ATOM 708 C C . ILE A 1 90 ? -9.060 -5.908 13.007 1.00 89.62 90 ILE A C 1
ATOM 710 O O . ILE A 1 90 ? -8.839 -7.091 12.751 1.00 89.62 90 ILE A O 1
ATOM 714 N N . GLY A 1 91 ? -10.005 -5.194 12.395 1.00 90.31 91 GLY A N 1
ATOM 715 C CA . GLY A 1 91 ? -10.751 -5.701 11.246 1.00 90.31 91 GLY A CA 1
ATOM 716 C C . GLY A 1 91 ? -9.876 -5.722 9.993 1.00 90.31 91 GLY A C 1
ATOM 717 O O . GLY A 1 91 ? -8.949 -4.926 9.875 1.00 90.31 91 GLY A O 1
ATOM 718 N N . TYR A 1 92 ? -10.179 -6.599 9.039 1.00 91.62 92 TYR A N 1
ATOM 719 C CA . TYR A 1 92 ? -9.432 -6.729 7.785 1.00 91.62 92 TYR A CA 1
ATOM 720 C C . TYR A 1 92 ? -10.359 -6.494 6.590 1.00 91.62 92 TYR A C 1
ATOM 722 O O . TYR A 1 92 ? -11.413 -7.123 6.497 1.00 91.62 92 TYR A O 1
ATOM 730 N N . ASP A 1 93 ? -9.972 -5.608 5.671 1.00 93.06 93 ASP A N 1
ATOM 731 C CA . ASP A 1 93 ? -10.773 -5.257 4.493 1.00 93.06 93 ASP A CA 1
ATOM 732 C C . ASP A 1 93 ? -9.895 -4.868 3.299 1.00 93.06 93 ASP A C 1
ATOM 734 O O . ASP A 1 93 ? -9.578 -3.702 3.072 1.00 93.06 93 ASP A O 1
ATOM 738 N N . PHE A 1 94 ? -9.523 -5.863 2.496 1.00 93.00 94 PHE A N 1
ATOM 739 C CA . PHE A 1 94 ? -8.625 -5.660 1.358 1.00 93.00 94 PHE A CA 1
ATOM 740 C C . PHE A 1 94 ? -9.317 -5.225 0.073 1.00 93.00 94 PHE A C 1
ATOM 742 O O . PHE A 1 94 ? -8.626 -4.933 -0.897 1.00 93.00 94 PHE A O 1
ATOM 749 N N . GLY A 1 95 ? -10.653 -5.180 0.021 1.00 94.00 95 GLY A N 1
ATOM 750 C CA . GLY A 1 95 ? -11.382 -5.087 -1.250 1.00 94.00 95 GLY A CA 1
ATOM 751 C C . GLY A 1 95 ? -10.945 -3.902 -2.116 1.00 94.00 95 GLY A C 1
ATOM 752 O O . GLY A 1 95 ? -10.619 -4.073 -3.292 1.00 94.00 95 GLY A O 1
ATOM 753 N N . ALA A 1 96 ? -10.856 -2.713 -1.513 1.00 95.62 96 ALA A N 1
ATOM 754 C CA . ALA A 1 96 ? -10.434 -1.502 -2.215 1.00 95.62 96 ALA A CA 1
ATOM 755 C C . ALA A 1 96 ? -8.963 -1.567 -2.660 1.00 95.62 96 ALA A C 1
ATOM 757 O O . ALA A 1 96 ? -8.639 -1.180 -3.781 1.00 95.62 96 ALA A O 1
ATOM 758 N N . VAL A 1 97 ? -8.073 -2.085 -1.810 1.00 96.88 97 VAL A N 1
ATOM 759 C CA . VAL A 1 97 ? -6.638 -2.195 -2.108 1.00 96.88 97 VAL A CA 1
ATOM 760 C C . VAL A 1 97 ? -6.365 -3.253 -3.172 1.00 96.88 97 VAL A C 1
ATOM 762 O O . VAL A 1 97 ? -5.627 -2.989 -4.115 1.00 96.88 97 VAL A O 1
ATOM 765 N N . THR A 1 98 ? -7.001 -4.422 -3.094 1.00 95.50 98 THR A N 1
ATOM 766 C CA . THR A 1 98 ? -6.913 -5.464 -4.124 1.00 95.50 98 THR A CA 1
ATOM 767 C C . THR A 1 98 ? -7.347 -4.923 -5.485 1.00 95.50 98 THR A C 1
ATOM 769 O O . THR A 1 98 ? -6.648 -5.136 -6.475 1.00 95.50 98 THR A O 1
ATOM 772 N N . GLN A 1 99 ? -8.447 -4.164 -5.535 1.00 95.62 99 GLN A N 1
ATOM 773 C CA . GLN A 1 99 ? -8.912 -3.535 -6.770 1.00 95.62 99 GLN A CA 1
ATOM 774 C C . GLN A 1 99 ? -7.894 -2.528 -7.327 1.00 95.62 99 GLN A C 1
ATOM 776 O O . GLN A 1 99 ? -7.653 -2.509 -8.533 1.00 95.62 99 GLN A O 1
ATOM 781 N N . ARG A 1 100 ? -7.279 -1.703 -6.471 1.00 96.44 100 ARG A N 1
ATOM 782 C CA . ARG A 1 100 ? -6.279 -0.709 -6.897 1.00 96.44 100 ARG A CA 1
ATOM 783 C C . ARG A 1 100 ? -4.970 -1.349 -7.344 1.00 96.44 100 ARG A C 1
ATOM 785 O O . ARG A 1 100 ? -4.467 -0.997 -8.408 1.00 96.44 100 ARG A O 1
ATOM 792 N N . ASN A 1 101 ? -4.480 -2.351 -6.623 1.00 97.19 101 ASN A N 1
ATOM 793 C CA . ASN A 1 101 ? -3.274 -3.094 -6.994 1.00 97.19 101 ASN A CA 1
ATOM 794 C C . ASN A 1 101 ? -3.437 -3.804 -8.348 1.00 97.19 101 ASN A C 1
ATOM 796 O O . ASN A 1 101 ? -2.516 -3.803 -9.162 1.00 97.19 101 ASN A O 1
ATOM 800 N N . ALA A 1 102 ? -4.630 -4.329 -8.650 1.00 95.50 102 ALA A N 1
ATOM 801 C CA . ALA A 1 102 ? -4.934 -4.921 -9.956 1.00 95.50 102 ALA A CA 1
ATOM 802 C C . ALA A 1 102 ? -4.874 -3.906 -11.121 1.00 95.50 102 ALA A C 1
ATOM 804 O O . ALA A 1 102 ? -4.727 -4.296 -12.282 1.00 95.50 102 ALA A O 1
ATOM 805 N N . GLN A 1 103 ? -4.939 -2.604 -10.833 1.00 95.75 103 GLN A N 1
ATOM 806 C CA . GLN A 1 103 ? -4.805 -1.526 -11.818 1.00 95.75 103 GLN A CA 1
ATOM 807 C C . GLN A 1 103 ? -3.358 -1.036 -11.992 1.00 95.75 103 GLN A C 1
ATOM 809 O O . GLN A 1 103 ? -3.132 -0.136 -12.799 1.00 95.75 103 GLN A O 1
ATOM 814 N N . ALA A 1 104 ? -2.377 -1.612 -11.283 1.00 97.19 104 ALA A N 1
ATOM 815 C CA . ALA A 1 104 ? -0.970 -1.253 -11.454 1.00 97.19 104 ALA A CA 1
ATOM 816 C C . ALA A 1 104 ? -0.536 -1.389 -12.925 1.00 97.19 104 ALA A C 1
ATOM 818 O O . ALA A 1 104 ? -0.902 -2.355 -13.613 1.00 97.19 104 ALA A O 1
ATOM 819 N N . ASN A 1 105 ? 0.250 -0.425 -13.407 1.00 97.38 105 ASN A N 1
ATOM 820 C CA . ASN A 1 105 ? 0.814 -0.468 -14.751 1.00 97.38 105 ASN A CA 1
ATOM 821 C C . ASN A 1 105 ? 2.084 -1.328 -14.738 1.00 97.38 105 ASN A C 1
ATOM 823 O O . ASN A 1 105 ? 3.098 -0.912 -14.184 1.00 97.38 105 ASN A O 1
ATOM 827 N N . VAL A 1 106 ? 2.038 -2.504 -15.370 1.00 97.38 106 VAL A N 1
ATOM 828 C CA . VAL A 1 106 ? 3.163 -3.458 -15.408 1.00 97.38 106 VAL A CA 1
ATOM 829 C C . VAL A 1 106 ? 4.432 -2.848 -16.006 1.00 97.38 106 VAL A C 1
ATOM 831 O O . VAL A 1 106 ? 5.528 -3.114 -15.522 1.00 97.38 106 VAL A O 1
ATOM 834 N N . ASN A 1 107 ? 4.284 -1.942 -16.975 1.00 97.38 107 ASN A N 1
ATOM 835 C CA . ASN A 1 107 ? 5.408 -1.267 -17.630 1.00 97.38 107 ASN A CA 1
ATOM 836 C C . ASN A 1 107 ? 6.085 -0.224 -16.730 1.00 97.38 107 ASN A C 1
ATOM 838 O O . ASN A 1 107 ? 7.154 0.277 -17.061 1.00 97.38 107 ASN A O 1
ATOM 842 N N . GLU A 1 108 ? 5.458 0.130 -15.607 1.00 96.88 108 GLU A N 1
ATOM 843 C CA . GLU A 1 108 ? 5.981 1.100 -14.651 1.00 96.88 108 GLU A CA 1
ATOM 844 C C . GLU A 1 108 ? 6.502 0.447 -13.369 1.00 96.88 108 GLU A C 1
ATOM 846 O O . GLU A 1 108 ? 7.008 1.175 -12.524 1.00 96.88 108 GLU A O 1
ATOM 851 N N . ILE A 1 109 ? 6.390 -0.871 -13.182 1.00 97.62 109 ILE A N 1
ATOM 852 C CA . ILE A 1 109 ? 6.800 -1.504 -11.919 1.00 97.62 109 ILE A CA 1
ATOM 853 C C . ILE A 1 109 ? 8.319 -1.486 -11.775 1.00 97.62 109 ILE A C 1
ATOM 855 O O . ILE A 1 109 ? 8.816 -1.076 -10.734 1.00 97.62 109 ILE A O 1
ATOM 859 N N . LEU A 1 110 ? 9.070 -1.901 -12.795 1.00 97.75 110 LEU A N 1
ATOM 860 C CA . LEU A 1 110 ? 10.531 -1.932 -12.701 1.00 97.75 110 LEU A CA 1
ATOM 861 C C . LEU A 1 110 ? 11.115 -0.535 -12.884 1.00 97.75 110 LEU A C 1
ATOM 863 O O . LEU A 1 110 ? 10.666 0.241 -13.729 1.00 97.75 110 LEU A O 1
ATOM 867 N N . SER A 1 111 ? 12.153 -0.238 -12.115 1.00 96.06 111 SER A N 1
ATOM 868 C CA . SER A 1 111 ? 12.946 0.969 -12.276 1.00 96.06 111 SER A CA 1
ATOM 869 C C . SER A 1 111 ? 14.419 0.692 -12.029 1.00 96.06 111 SER A C 1
ATOM 871 O O . SER A 1 111 ? 14.791 -0.093 -11.166 1.00 96.06 111 SER A O 1
ATOM 873 N N . THR A 1 112 ? 15.273 1.382 -12.774 1.00 95.62 112 THR A N 1
ATOM 874 C CA . THR A 1 112 ? 16.719 1.429 -12.530 1.00 95.62 112 THR A CA 1
ATOM 875 C C . THR A 1 112 ? 17.155 2.759 -11.921 1.00 95.62 112 THR A C 1
ATOM 877 O O . THR A 1 112 ? 18.340 2.947 -11.659 1.00 95.62 112 THR A O 1
ATOM 880 N N . ASN A 1 113 ? 16.222 3.691 -11.693 1.00 95.69 113 ASN A N 1
ATOM 881 C CA . ASN A 1 113 ? 16.512 5.021 -11.174 1.00 95.69 113 ASN A CA 1
ATOM 882 C C . ASN A 1 113 ? 16.444 5.031 -9.638 1.00 95.69 113 ASN A C 1
ATOM 884 O O . ASN A 1 113 ? 15.345 4.963 -9.090 1.00 95.69 113 ASN A O 1
ATOM 888 N N . PRO A 1 114 ? 17.565 5.207 -8.914 1.00 93.56 114 PRO A N 1
ATOM 889 C CA . PRO A 1 114 ? 17.564 5.233 -7.450 1.00 93.56 114 PRO A CA 1
ATOM 890 C C . PRO A 1 114 ? 16.681 6.327 -6.838 1.00 93.56 114 PRO A C 1
ATOM 892 O O . PRO A 1 114 ? 16.231 6.175 -5.703 1.00 93.56 114 PRO A O 1
ATOM 895 N N . ALA A 1 115 ? 16.413 7.414 -7.572 1.00 94.69 115 ALA A N 1
ATOM 896 C CA . ALA A 1 115 ? 15.544 8.494 -7.107 1.00 94.69 115 ALA A CA 1
ATOM 897 C C . ALA A 1 115 ? 14.087 8.042 -6.898 1.00 94.69 115 ALA A C 1
ATOM 899 O O . ALA A 1 115 ? 13.356 8.678 -6.142 1.00 94.69 115 ALA A O 1
ATOM 900 N N . ASP A 1 116 ? 13.677 6.920 -7.497 1.00 95.62 116 ASP A N 1
ATOM 901 C CA . ASP A 1 116 ? 12.328 6.377 -7.340 1.00 95.62 116 ASP A CA 1
ATOM 902 C C . ASP A 1 116 ? 12.031 5.834 -5.934 1.00 95.62 116 ASP A C 1
ATOM 904 O O . ASP A 1 116 ? 10.873 5.548 -5.643 1.00 95.62 116 ASP A O 1
ATOM 908 N N . PHE A 1 117 ? 13.031 5.736 -5.050 1.00 94.69 117 PHE A N 1
ATOM 909 C CA . PHE A 1 117 ? 12.807 5.453 -3.629 1.00 94.69 117 PHE A CA 1
ATOM 910 C C . PHE A 1 117 ? 12.175 6.612 -2.847 1.00 94.69 117 PHE A C 1
ATOM 912 O O . PHE A 1 117 ? 11.649 6.363 -1.769 1.00 94.69 117 PHE A O 1
ATOM 919 N N . ASN A 1 118 ? 12.277 7.850 -3.349 1.00 94.81 118 ASN A N 1
ATOM 920 C CA . ASN A 1 118 ? 11.825 9.069 -2.658 1.00 94.81 118 ASN A CA 1
ATOM 921 C C . ASN A 1 118 ? 11.200 10.086 -3.646 1.00 94.81 118 ASN A C 1
ATOM 923 O O . ASN A 1 118 ? 11.528 11.273 -3.657 1.00 94.81 118 ASN A O 1
ATOM 927 N N . ARG A 1 119 ? 10.341 9.594 -4.536 1.00 96.19 119 ARG A N 1
ATOM 928 C CA . ARG A 1 119 ? 9.529 10.303 -5.526 1.00 96.19 119 ARG A CA 1
ATOM 929 C C . ARG A 1 119 ? 8.154 10.783 -5.032 1.00 96.19 119 ARG A C 1
ATOM 931 O O . ARG A 1 119 ? 7.626 11.719 -5.632 1.00 96.19 119 ARG A O 1
ATOM 938 N N . PHE A 1 120 ? 7.528 10.152 -4.036 1.00 97.12 120 PHE A N 1
ATOM 939 C CA . PHE A 1 120 ? 6.197 10.537 -3.573 1.00 97.12 120 PHE A CA 1
ATOM 940 C C . PHE A 1 120 ? 6.243 11.818 -2.754 1.00 97.12 120 PHE A C 1
ATOM 942 O O . PHE A 1 120 ? 7.074 12.025 -1.873 1.00 97.12 120 PHE A O 1
ATOM 949 N N . LYS A 1 121 ? 5.255 12.661 -3.023 1.00 97.25 121 LYS A N 1
ATOM 950 C CA . LYS A 1 121 ? 4.879 13.809 -2.210 1.00 97.25 121 LYS A CA 1
ATOM 951 C C . LYS A 1 121 ? 3.594 13.484 -1.458 1.00 97.25 121 LYS A C 1
ATOM 953 O O . LYS A 1 121 ? 2.837 12.588 -1.831 1.00 97.25 121 LYS A O 1
ATOM 958 N N . GLU A 1 122 ? 3.277 14.286 -0.450 1.00 95.94 122 GLU A N 1
ATOM 959 C CA . GLU A 1 122 ? 2.014 14.171 0.292 1.00 95.94 122 GLU A CA 1
ATOM 960 C C . GLU A 1 122 ? 0.778 14.225 -0.628 1.00 95.94 122 GLU A C 1
ATOM 962 O O . GLU A 1 122 ? -0.206 13.508 -0.422 1.00 95.94 122 GLU A O 1
ATOM 967 N N . SER A 1 123 ? 0.847 15.017 -1.703 1.00 97.19 123 SER A N 1
ATOM 968 C CA . SER A 1 123 ? -0.203 15.086 -2.721 1.00 97.19 123 SER A CA 1
ATOM 969 C C . SER A 1 123 ? -0.422 13.757 -3.446 1.00 97.19 123 SER A C 1
ATOM 971 O O . SER A 1 123 ? -1.563 13.426 -3.767 1.00 97.19 123 SER A O 1
ATOM 973 N N . ASP A 1 124 ? 0.642 12.985 -3.678 1.00 96.81 124 ASP A N 1
ATOM 974 C CA . ASP A 1 124 ? 0.556 11.681 -4.339 1.00 96.81 124 ASP A CA 1
ATOM 975 C C . ASP A 1 124 ? -0.112 10.661 -3.417 1.00 96.81 124 ASP A C 1
ATOM 977 O O . ASP A 1 124 ? -1.027 9.953 -3.837 1.00 96.81 124 ASP A O 1
ATOM 981 N N . ILE A 1 125 ? 0.265 10.658 -2.135 1.00 96.62 125 ILE A N 1
ATOM 982 C CA . ILE A 1 125 ? -0.356 9.815 -1.105 1.00 96.62 125 ILE A CA 1
ATOM 983 C C . ILE A 1 125 ? -1.844 10.166 -0.969 1.00 96.62 125 ILE A C 1
ATOM 985 O O . ILE A 1 125 ? -2.705 9.287 -0.988 1.00 96.62 125 ILE A O 1
ATOM 989 N N . THR A 1 126 ? -2.173 11.459 -0.930 1.00 96.00 126 THR A N 1
ATOM 990 C CA . THR A 1 126 ? -3.562 11.936 -0.886 1.00 96.00 126 THR A CA 1
ATOM 991 C C . THR A 1 126 ? -4.354 11.484 -2.113 1.00 96.00 126 THR A C 1
ATOM 993 O O . THR A 1 126 ? -5.507 11.066 -1.990 1.00 96.00 126 THR A O 1
ATOM 996 N N . ALA A 1 127 ? -3.756 11.541 -3.306 1.00 96.31 127 ALA A N 1
ATOM 997 C CA . ALA A 1 127 ? -4.388 11.068 -4.533 1.00 96.31 127 ALA A CA 1
ATOM 998 C C . ALA A 1 127 ? -4.596 9.545 -4.524 1.00 96.31 127 ALA A C 1
ATOM 1000 O O . ALA A 1 127 ? -5.641 9.071 -4.972 1.00 96.31 127 ALA A O 1
ATOM 1001 N N . ILE A 1 128 ? -3.648 8.770 -3.990 1.00 96.06 128 ILE A N 1
ATOM 1002 C CA . ILE A 1 128 ? -3.795 7.319 -3.809 1.00 96.06 128 ILE A CA 1
ATOM 1003 C C . ILE A 1 128 ? -4.995 7.023 -2.906 1.00 96.06 128 ILE A C 1
ATOM 1005 O O . ILE A 1 128 ? -5.878 6.262 -3.307 1.00 96.06 128 ILE A O 1
ATOM 1009 N N . ILE A 1 129 ? -5.076 7.688 -1.749 1.00 94.62 129 ILE A N 1
ATOM 1010 C CA . ILE A 1 129 ? -6.151 7.496 -0.768 1.00 94.62 129 ILE A CA 1
ATOM 1011 C C . ILE A 1 129 ? -7.516 7.866 -1.360 1.00 94.62 129 ILE A C 1
ATOM 1013 O O . ILE A 1 129 ? -8.460 7.087 -1.248 1.00 94.62 129 ILE A O 1
ATOM 1017 N N . LYS A 1 130 ? -7.630 9.014 -2.042 1.00 94.00 130 LYS A N 1
ATOM 1018 C CA . LYS A 1 130 ? -8.890 9.467 -2.667 1.00 94.00 130 LYS A CA 1
ATOM 1019 C C . LYS A 1 130 ? -9.437 8.497 -3.713 1.00 94.00 130 LYS A C 1
ATOM 1021 O O . LYS A 1 130 ? -10.640 8.469 -3.942 1.00 94.00 130 LYS A O 1
ATOM 1026 N N . ASN A 1 131 ? -8.563 7.720 -4.346 1.00 94.00 131 ASN A N 1
ATOM 1027 C CA . ASN A 1 131 ? -8.950 6.749 -5.363 1.00 94.00 131 ASN A CA 1
ATOM 1028 C C . ASN A 1 131 ? -9.322 5.372 -4.783 1.00 94.00 131 ASN A C 1
ATOM 1030 O O . ASN A 1 131 ? -9.708 4.481 -5.542 1.00 94.00 131 ASN A O 1
ATOM 1034 N N . LEU A 1 132 ? -9.214 5.159 -3.467 1.00 94.56 132 LEU A N 1
ATOM 1035 C CA . LEU A 1 132 ? -9.708 3.935 -2.842 1.00 94.56 132 LEU A CA 1
ATOM 1036 C C . LEU A 1 132 ? -11.236 3.936 -2.827 1.00 94.56 132 LEU A C 1
ATOM 1038 O O . LEU A 1 132 ? -11.882 4.806 -2.245 1.00 94.56 132 LEU A O 1
ATOM 1042 N N . SER A 1 133 ? -11.825 2.912 -3.439 1.00 93.06 133 SER A N 1
ATOM 1043 C CA . SER A 1 133 ? -13.276 2.725 -3.465 1.00 93.06 133 SER A CA 1
ATOM 1044 C C . SER A 1 133 ? -13.769 2.146 -2.134 1.00 93.06 133 SER A C 1
ATOM 1046 O O . SER A 1 133 ? -13.992 0.945 -2.003 1.00 93.06 133 SER A O 1
ATOM 1048 N N . LEU A 1 134 ? -13.914 3.008 -1.123 1.00 91.75 134 LEU A N 1
ATOM 1049 C CA . LEU A 1 134 ? -14.356 2.624 0.227 1.00 91.75 134 LEU A CA 1
ATOM 1050 C C . LEU A 1 134 ? -15.889 2.604 0.392 1.00 91.75 134 LEU A C 1
ATOM 1052 O O . LEU A 1 134 ? -16.397 2.087 1.386 1.00 91.75 134 LEU A O 1
ATOM 1056 N N . GLY A 1 135 ? -16.640 3.118 -0.586 1.00 88.44 135 GLY A N 1
ATOM 1057 C CA . GLY A 1 135 ? -18.105 3.144 -0.553 1.00 88.44 135 GLY A CA 1
ATOM 1058 C C . GLY A 1 135 ? -18.646 3.899 0.666 1.00 88.44 135 GLY A C 1
ATOM 1059 O O . GLY A 1 135 ? -18.183 4.989 0.981 1.00 88.44 135 GLY A O 1
ATOM 1060 N N . ASN A 1 136 ? -19.611 3.299 1.368 1.00 88.50 136 ASN A N 1
ATOM 1061 C CA . ASN A 1 136 ? -20.258 3.890 2.549 1.00 88.50 136 ASN A CA 1
ATOM 1062 C C . ASN A 1 136 ? -19.601 3.485 3.883 1.00 88.50 136 ASN A C 1
ATOM 1064 O O . ASN A 1 136 ? -20.210 3.651 4.945 1.00 88.50 136 ASN A O 1
ATOM 1068 N N . LYS A 1 137 ? -18.394 2.904 3.846 1.00 88.44 137 LYS A N 1
ATOM 1069 C CA . LYS A 1 137 ? -17.672 2.476 5.051 1.00 88.44 137 LYS A CA 1
ATOM 1070 C C . LYS A 1 137 ? -17.291 3.694 5.899 1.00 88.44 137 LYS A C 1
ATOM 1072 O O . LYS A 1 137 ? -16.979 4.760 5.374 1.00 88.44 137 LYS A O 1
ATOM 1077 N N . LYS A 1 138 ? -17.334 3.533 7.222 1.00 85.56 138 LYS A N 1
ATOM 1078 C CA . LYS A 1 138 ? -17.035 4.580 8.212 1.00 85.56 138 LYS A CA 1
ATOM 1079 C C . LYS A 1 138 ? -16.034 4.053 9.237 1.00 85.56 138 LYS A C 1
ATOM 1081 O O . LYS A 1 138 ? -16.019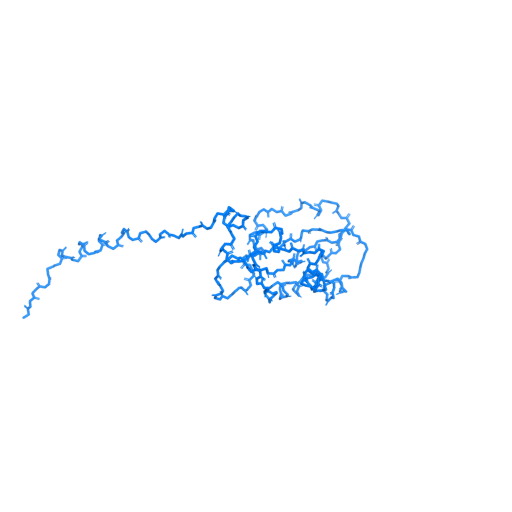 2.856 9.504 1.00 85.56 138 LYS A O 1
ATOM 1086 N N . GLY A 1 139 ? -15.260 4.951 9.842 1.00 86.69 139 GLY A N 1
ATOM 1087 C CA . GLY A 1 139 ? -14.273 4.620 10.875 1.00 86.69 139 GLY A CA 1
ATOM 1088 C C . GLY A 1 139 ? -12.843 4.937 10.445 1.00 86.69 139 GLY A C 1
ATOM 1089 O O . GLY A 1 139 ? -12.637 5.731 9.528 1.00 86.69 139 GLY A O 1
ATOM 1090 N N . VAL A 1 140 ? -11.869 4.334 11.132 1.00 88.88 140 VAL A N 1
ATOM 1091 C CA . VAL A 1 140 ? -10.434 4.530 10.867 1.00 88.88 140 VAL A CA 1
ATOM 1092 C C . VAL A 1 140 ? -9.917 3.408 9.975 1.00 88.88 140 VAL A C 1
ATOM 1094 O O . VAL A 1 140 ? -9.992 2.233 10.343 1.00 88.88 140 VAL A O 1
ATOM 1097 N N . GLY A 1 141 ? -9.373 3.767 8.815 1.00 92.19 141 GLY A N 1
ATOM 1098 C CA . GLY A 1 141 ? -8.667 2.840 7.935 1.00 92.19 141 GLY A CA 1
ATOM 1099 C C . GLY A 1 141 ? -7.157 2.908 8.155 1.00 92.19 141 GLY A C 1
ATOM 1100 O O . GLY A 1 141 ? -6.586 3.995 8.127 1.00 92.19 141 GLY A O 1
ATOM 1101 N N . LEU A 1 142 ? -6.508 1.758 8.330 1.00 92.44 142 LEU A N 1
ATOM 1102 C CA . LEU A 1 142 ? -5.051 1.631 8.323 1.00 92.44 142 LEU A CA 1
ATOM 1103 C C . LEU A 1 142 ? -4.595 1.115 6.956 1.00 92.44 142 LEU A C 1
ATOM 1105 O O . LEU A 1 142 ? -4.921 -0.007 6.576 1.00 92.44 142 LEU A O 1
ATOM 1109 N N . LEU A 1 143 ? -3.821 1.920 6.236 1.00 95.38 143 LEU A N 1
ATOM 1110 C CA . LEU A 1 143 ? -3.287 1.605 4.914 1.00 95.38 143 LEU A CA 1
ATOM 1111 C C . LEU A 1 143 ? -1.774 1.811 4.917 1.00 95.38 143 LEU A C 1
ATOM 1113 O O . LEU A 1 143 ? -1.306 2.864 5.347 1.00 95.38 143 LEU A O 1
ATOM 1117 N N . PHE A 1 144 ? -1.023 0.857 4.373 1.00 95.31 144 PHE A N 1
ATOM 1118 C CA . PHE A 1 144 ? 0.380 1.083 4.032 1.00 95.31 144 PHE A CA 1
ATOM 1119 C C . PHE A 1 144 ? 0.490 1.400 2.546 1.00 95.31 144 PHE A C 1
ATOM 1121 O O . PHE A 1 144 ? 0.047 0.617 1.715 1.00 95.31 144 PHE A O 1
ATOM 1128 N N . VAL A 1 145 ? 1.076 2.544 2.206 1.00 97.25 145 VAL A N 1
ATOM 1129 C CA . VAL A 1 145 ? 1.353 2.918 0.815 1.00 97.25 145 VAL A CA 1
ATOM 1130 C C . VAL A 1 145 ? 2.823 2.646 0.547 1.00 97.25 145 VAL A C 1
ATOM 1132 O O . VAL A 1 145 ? 3.678 3.195 1.241 1.00 97.25 145 VAL A O 1
ATOM 1135 N N . ILE A 1 146 ? 3.119 1.795 -0.435 1.00 97.00 146 ILE A N 1
ATOM 1136 C CA . ILE A 1 146 ? 4.499 1.456 -0.783 1.00 97.00 146 ILE A CA 1
ATOM 1137 C C . ILE A 1 146 ? 4.920 2.248 -2.005 1.00 97.00 146 ILE A C 1
ATOM 1139 O O . ILE A 1 146 ? 4.358 2.151 -3.095 1.00 97.00 146 ILE A O 1
ATOM 1143 N N . GLU A 1 147 ? 5.962 3.031 -1.813 1.00 96.81 147 GLU A N 1
ATOM 1144 C CA . GLU A 1 147 ? 6.538 3.851 -2.858 1.00 96.81 147 GLU A CA 1
ATOM 1145 C C . GLU A 1 147 ? 7.503 3.071 -3.741 1.00 96.81 147 GLU A C 1
ATOM 1147 O O . GLU A 1 147 ? 7.379 3.072 -4.970 1.00 96.81 147 GLU A O 1
ATOM 1152 N N . ALA A 1 148 ? 8.430 2.369 -3.097 1.00 96.69 148 ALA A N 1
ATOM 1153 C CA . ALA A 1 148 ? 9.423 1.552 -3.752 1.00 96.69 148 ALA A CA 1
ATOM 1154 C C . ALA A 1 148 ? 9.880 0.391 -2.865 1.00 96.69 148 ALA A C 1
ATOM 1156 O O . ALA A 1 148 ? 9.770 0.435 -1.639 1.00 96.69 148 ALA A O 1
ATOM 1157 N N . MET A 1 149 ? 10.413 -0.638 -3.510 1.00 93.75 149 MET A N 1
ATOM 1158 C CA . MET A 1 149 ? 10.999 -1.824 -2.898 1.00 93.75 149 MET A CA 1
ATOM 1159 C C . MET A 1 149 ? 12.244 -2.261 -3.683 1.00 93.75 149 MET A C 1
ATOM 1161 O O . MET A 1 149 ? 12.463 -1.827 -4.817 1.00 93.75 149 MET A O 1
ATOM 1165 N N . ARG A 1 150 ? 13.066 -3.093 -3.050 1.00 88.88 150 ARG A N 1
ATOM 1166 C CA . ARG A 1 150 ? 14.214 -3.797 -3.629 1.00 88.88 150 ARG A CA 1
ATOM 1167 C C . ARG A 1 150 ? 13.976 -5.280 -3.425 1.00 88.88 150 ARG A C 1
ATOM 1169 O O . ARG A 1 150 ? 13.593 -5.626 -2.283 1.00 88.88 150 ARG A O 1
#

Sequence (150 aa):
MKYINKGNWLAIIVLFSFISISGYSQTLNDVFSNTGTPISYLGIEFSKTKLLDTGNPDDIKNRLYASINQLIVNGPKKYGLKEAFHKSDIGYDFGAVTQRNAQANVNEILSTNPADFNRFKESDITAIIKNLSLGNKKGVGLLFVIEAMR

Foldseek 3Di:
DDDDDPVVVVVVVVVVVPPPPPDPDDDVCCQAPNQPFAEEEQFEACLQEAEQDDDQLCCCLVPVRVVVRVCCVVVCVVNVPCVRRVYPDYHYHNPQRNVSSNNRDSVNHYDNDPCQQPPDDPVNVVVSVVSRPPDPDDGHYDYHYHRYDD

Radius of gyration: 22.72 Å; chains: 1; bounding box: 74×54×40 Å

pLDDT: mean 85.91, std 13.9, range [43.72, 97.88]

Secondary structure (DSSP, 8-state):
-----THHHHHHHHHHTT------PP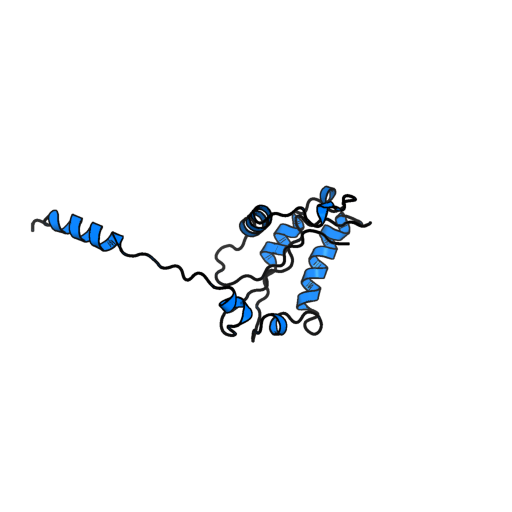PHHHHHT-TTS-EEEEEEE-TTPEE-S---HHHIIIIIHHHHHHHHHH-TTTS-HHHHTT-S-EEE--HHHHHHHTT--GGGTB---GGGGG---HHHHHHHHHTS--TT--SEEEEEEP-EE-